Protein AF-A0A3C1XES2-F1 (afdb_monomer_lite)

Sequence (68 aa):
MVFNSPDNYSNQTPAPQLDKKTLNKMVWRSVYLQASFNYERMQAGGWLYSILPGLEKIHTDKKDLSAS

Secondary structure (DSSP, 8-state):
------SS-S--SPPPPPPHHHHHHHHHHHGGGGGG-BTTTBTHHHHHHHHHHHHHHH--SHHHHHT-

Foldseek 3Di:
DDQPQDPDDPDPDFFDDDDPVLLVQLVVLLVCQCVCADPPQGSVVSNCRSCVSVLVRRDPDPVRSVSD

pLDDT: mean 85.46, std 9.54, range [46.41, 95.38]

Radius of gyration: 13.94 Å; chains: 1; bounding box: 35×13×34 Å

Structure (mmCIF, N/CA/C/O backbone):
data_AF-A0A3C1XES2-F1
#
_entry.id   AF-A0A3C1XES2-F1
#
loop_
_atom_site.group_PDB
_atom_site.id
_atom_site.type_symbol
_atom_site.label_atom_id
_atom_site.label_alt_id
_atom_site.label_comp_id
_atom_site.label_asym_id
_atom_site.label_entity_id
_atom_site.label_seq_id
_atom_site.pdbx_PDB_ins_code
_atom_site.Cartn_x
_atom_site.Cartn_y
_atom_site.Cartn_z
_atom_site.occupancy
_atom_site.B_iso_or_equiv
_atom_site.auth_seq_id
_atom_site.auth_comp_id
_atom_site.auth_asym_id
_atom_site.auth_atom_id
_atom_site.pdbx_PDB_model_num
ATOM 1 N N . MET A 1 1 ? 22.556 -2.894 9.729 1.00 46.41 1 MET A N 1
ATOM 2 C CA . MET A 1 1 ? 21.768 -1.858 10.430 1.00 46.41 1 MET A CA 1
ATOM 3 C C . MET A 1 1 ? 20.890 -2.590 11.427 1.00 46.41 1 MET A C 1
ATOM 5 O O . MET A 1 1 ? 20.191 -3.500 11.006 1.00 46.41 1 MET A O 1
ATOM 9 N N . VAL A 1 2 ? 21.008 -2.299 12.722 1.00 48.94 2 VAL A N 1
ATOM 10 C CA . VAL A 1 2 ? 20.124 -2.889 13.739 1.00 48.94 2 VAL A CA 1
ATOM 11 C C . VAL A 1 2 ? 18.857 -2.043 13.751 1.00 48.94 2 VAL A C 1
ATOM 13 O O . VAL A 1 2 ? 18.917 -0.859 14.076 1.00 48.94 2 VAL A O 1
ATOM 16 N N . PHE A 1 3 ? 17.740 -2.617 13.316 1.00 62.03 3 PHE A N 1
ATOM 17 C CA . PHE A 1 3 ? 16.438 -1.965 13.405 1.00 62.03 3 PHE A CA 1
ATOM 18 C C . PHE A 1 3 ? 15.949 -2.114 14.846 1.00 62.03 3 PHE A C 1
ATOM 20 O O . PHE A 1 3 ? 15.746 -3.229 15.318 1.00 62.03 3 PHE A O 1
ATOM 27 N N . ASN A 1 4 ? 15.830 -1.001 15.570 1.00 67.31 4 ASN A N 1
ATOM 28 C CA . ASN A 1 4 ? 15.322 -0.986 16.939 1.00 67.31 4 ASN A CA 1
ATOM 29 C C . ASN A 1 4 ? 13.786 -0.963 16.908 1.00 67.31 4 ASN A C 1
ATOM 31 O O . ASN A 1 4 ? 13.170 0.062 17.206 1.00 67.31 4 ASN A O 1
ATOM 35 N N . SER A 1 5 ? 13.180 -2.067 16.471 1.00 67.50 5 SER A N 1
ATOM 36 C CA . SER A 1 5 ? 11.729 -2.246 16.536 1.00 67.50 5 SER A CA 1
ATOM 37 C C . SER A 1 5 ? 11.326 -2.511 17.991 1.00 67.50 5 SER A C 1
ATOM 39 O O . SER A 1 5 ? 11.974 -3.323 18.651 1.00 67.50 5 SER A O 1
ATOM 41 N N . PRO A 1 6 ? 10.310 -1.818 18.527 1.00 73.38 6 PRO A N 1
ATOM 42 C CA . PRO A 1 6 ? 9.816 -2.098 19.867 1.00 73.38 6 PRO A CA 1
ATOM 43 C C . PRO A 1 6 ? 9.172 -3.492 19.905 1.00 73.38 6 PRO A C 1
ATOM 45 O O . PRO A 1 6 ? 8.455 -3.864 18.980 1.00 73.38 6 PRO A O 1
ATOM 48 N N . ASP A 1 7 ? 9.383 -4.245 20.989 1.00 80.19 7 ASP A N 1
ATOM 49 C CA . ASP A 1 7 ? 8.765 -5.572 21.173 1.00 80.19 7 ASP A CA 1
ATOM 50 C C . ASP A 1 7 ? 7.228 -5.502 21.250 1.00 80.19 7 ASP A C 1
ATOM 52 O O . ASP A 1 7 ? 6.538 -6.498 21.046 1.00 80.19 7 ASP A O 1
ATOM 56 N N . ASN A 1 8 ? 6.684 -4.320 21.567 1.00 81.25 8 ASN A N 1
ATOM 57 C CA . ASN A 1 8 ? 5.253 -4.061 21.678 1.00 81.25 8 ASN A CA 1
ATOM 58 C C . ASN A 1 8 ? 4.890 -2.711 21.047 1.00 81.25 8 ASN A C 1
ATOM 60 O O . ASN A 1 8 ? 5.597 -1.720 21.237 1.00 81.25 8 ASN A O 1
ATOM 64 N N . TYR A 1 9 ? 3.749 -2.664 20.359 1.00 82.06 9 TYR A N 1
ATOM 65 C CA . TYR A 1 9 ? 3.141 -1.414 19.903 1.00 82.06 9 TYR A CA 1
ATOM 66 C C . TYR A 1 9 ? 2.563 -0.617 21.078 1.00 82.06 9 TYR A C 1
ATOM 68 O O . TYR A 1 9 ? 2.101 -1.194 22.065 1.00 82.06 9 TYR A O 1
ATOM 76 N N . SER A 1 10 ? 2.565 0.713 20.953 1.00 81.56 10 SER A N 1
ATOM 77 C CA . SER A 1 10 ? 1.959 1.630 21.924 1.00 81.56 10 SER A CA 1
ATOM 78 C C . SER A 1 10 ? 0.446 1.408 22.008 1.00 81.56 10 SER A C 1
ATOM 80 O O . SER A 1 10 ? -0.126 1.345 23.099 1.00 81.56 10 SER A O 1
ATOM 82 N N . ASN A 1 11 ? -0.205 1.223 20.856 1.00 82.69 11 ASN A N 1
ATOM 83 C CA . ASN A 1 11 ? -1.611 0.867 20.780 1.00 82.69 11 ASN A CA 1
ATOM 84 C C . ASN A 1 11 ? -1.807 -0.653 20.625 1.00 82.69 11 ASN A C 1
ATOM 86 O O . ASN A 1 11 ? -1.501 -1.231 19.585 1.00 82.69 11 ASN A O 1
ATOM 90 N N . GLN A 1 12 ? -2.397 -1.286 21.642 1.00 84.19 12 GLN A N 1
ATOM 91 C CA . GLN A 1 12 ? -2.748 -2.715 21.640 1.00 84.19 12 GLN A CA 1
ATOM 92 C C . GLN A 1 12 ? -4.223 -2.984 21.301 1.00 84.19 12 GLN A C 1
ATOM 94 O O . GLN A 1 12 ? -4.679 -4.128 21.353 1.00 84.19 12 GLN A O 1
ATOM 99 N N . THR A 1 13 ? -5.002 -1.944 20.993 1.00 86.12 13 THR A N 1
ATOM 100 C CA . THR A 1 13 ? -6.407 -2.126 20.618 1.00 86.12 13 THR A CA 1
ATOM 101 C C . THR A 1 13 ? -6.511 -2.843 19.269 1.00 86.12 13 THR A C 1
ATOM 103 O O . THR A 1 13 ? -5.716 -2.569 18.366 1.00 86.12 13 THR A O 1
ATOM 106 N N . PRO A 1 14 ? -7.477 -3.766 19.100 1.00 85.94 14 PRO A N 1
ATOM 107 C CA . PRO A 1 14 ? -7.687 -4.426 17.820 1.00 85.94 14 PRO A CA 1
ATOM 108 C C . PRO A 1 14 ? -7.931 -3.402 16.710 1.00 85.94 14 PRO A C 1
ATOM 110 O O . PRO A 1 14 ? -8.802 -2.537 16.832 1.00 85.94 14 PRO A O 1
ATOM 113 N N . ALA A 1 15 ? -7.169 -3.515 15.623 1.00 85.50 15 ALA A N 1
ATOM 114 C CA . ALA A 1 15 ? -7.314 -2.630 14.479 1.00 85.50 15 ALA A CA 1
ATOM 115 C C . ALA A 1 15 ? -8.724 -2.743 13.864 1.00 85.50 15 ALA A C 1
ATOM 117 O O . ALA A 1 15 ? -9.306 -3.835 13.827 1.00 85.50 15 ALA A O 1
ATOM 118 N N . PRO A 1 16 ? -9.278 -1.638 13.338 1.00 87.06 16 PRO A N 1
ATOM 119 C CA . PRO A 1 16 ? -10.551 -1.678 12.636 1.00 87.06 16 PRO A CA 1
ATOM 120 C C . PRO A 1 16 ? -10.450 -2.549 11.380 1.00 87.06 16 PRO A C 1
ATOM 122 O O . PRO A 1 16 ? -9.416 -2.605 10.711 1.00 87.06 16 PRO A O 1
ATOM 125 N N . GLN A 1 17 ? -11.553 -3.206 11.020 1.00 88.69 17 GLN A N 1
ATOM 126 C CA . GLN A 1 17 ? -11.596 -4.020 9.811 1.00 88.69 17 GLN A CA 1
ATOM 127 C C . GLN A 1 17 ? -11.411 -3.150 8.559 1.00 88.69 17 GLN A C 1
ATOM 129 O O . GLN A 1 17 ? -12.049 -2.105 8.404 1.00 88.69 17 GLN A O 1
ATOM 134 N N . LEU A 1 18 ? -10.535 -3.594 7.654 1.00 90.25 18 LEU A N 1
ATOM 135 C CA . LEU A 1 18 ? -10.297 -2.907 6.389 1.00 90.25 18 LEU A CA 1
ATOM 136 C C . LEU A 1 18 ? -11.544 -2.960 5.506 1.00 90.25 18 LEU A C 1
ATOM 138 O O . LEU A 1 18 ? -12.125 -4.015 5.259 1.00 90.25 18 LEU A O 1
ATOM 142 N N . ASP A 1 19 ? -11.933 -1.801 4.989 1.00 93.81 19 ASP A N 1
ATOM 143 C CA . ASP A 1 19 ? -13.038 -1.685 4.053 1.00 93.81 19 ASP A CA 1
ATOM 144 C C . ASP A 1 19 ? -12.630 -2.133 2.645 1.00 93.81 19 ASP A C 1
ATOM 146 O O . ASP A 1 19 ? -11.487 -1.984 2.201 1.00 93.81 19 ASP A O 1
ATOM 150 N N . LYS A 1 20 ? -13.619 -2.608 1.886 1.00 94.56 20 LYS A N 1
ATOM 151 C CA . LYS A 1 20 ? -13.427 -3.075 0.508 1.00 94.56 20 LYS A CA 1
ATOM 152 C C . LYS A 1 20 ? -12.833 -2.004 -0.413 1.00 94.56 20 LYS A C 1
ATOM 154 O O . LYS A 1 20 ? -12.088 -2.334 -1.330 1.00 94.56 20 LYS A O 1
ATOM 159 N N . LYS A 1 21 ? -13.133 -0.720 -0.184 1.00 94.19 21 LYS A N 1
ATOM 160 C CA . LYS A 1 21 ? -12.592 0.381 -0.996 1.00 94.19 21 LYS A CA 1
ATOM 161 C C . LYS A 1 21 ? -11.089 0.552 -0.757 1.00 94.19 21 LYS A C 1
ATOM 163 O O . LYS A 1 21 ? -10.355 0.740 -1.727 1.00 94.19 21 LYS A O 1
ATOM 168 N N . THR A 1 22 ? -10.623 0.427 0.484 1.00 93.50 22 THR A N 1
ATOM 169 C CA . THR A 1 22 ? -9.186 0.412 0.804 1.00 93.50 22 THR A CA 1
ATOM 170 C C . THR A 1 22 ? -8.486 -0.796 0.191 1.00 93.50 22 THR A C 1
ATOM 172 O O . THR A 1 22 ? -7.466 -0.616 -0.468 1.00 93.50 22 THR A O 1
ATOM 175 N N . LEU A 1 23 ? -9.071 -1.994 0.285 1.00 94.25 23 LEU A N 1
ATOM 176 C CA . LEU A 1 23 ? -8.516 -3.192 -0.362 1.00 94.25 23 LEU A CA 1
ATOM 177 C C . LEU A 1 23 ? -8.409 -3.028 -1.884 1.00 94.25 23 LEU A C 1
ATOM 179 O O . LEU A 1 23 ? -7.348 -3.256 -2.460 1.00 94.25 23 LEU A O 1
ATOM 183 N N . ASN A 1 24 ? -9.464 -2.535 -2.538 1.00 95.38 24 ASN A N 1
ATOM 184 C CA . ASN A 1 24 ? -9.432 -2.246 -3.973 1.00 95.38 24 ASN A CA 1
ATOM 185 C C . ASN A 1 24 ? -8.336 -1.227 -4.319 1.00 95.38 24 ASN A C 1
ATOM 187 O O . ASN A 1 24 ? -7.637 -1.387 -5.315 1.00 95.38 24 ASN A O 1
ATOM 191 N N . LYS A 1 25 ? -8.150 -0.191 -3.491 1.00 94.38 25 LYS A N 1
ATOM 192 C CA . LYS A 1 25 ? -7.084 0.802 -3.674 1.00 94.38 25 LYS A CA 1
ATOM 193 C C . LYS A 1 25 ? -5.691 0.169 -3.575 1.00 94.38 25 LYS A C 1
ATOM 195 O O . LYS A 1 25 ? -4.833 0.519 -4.378 1.00 94.38 25 LYS A O 1
ATOM 200 N N . MET A 1 26 ? -5.470 -0.752 -2.635 1.00 95.31 26 MET A N 1
ATOM 201 C CA . MET A 1 26 ? -4.203 -1.487 -2.503 1.00 95.31 26 MET A CA 1
ATOM 202 C C . MET A 1 26 ? -3.916 -2.325 -3.756 1.00 95.31 26 MET A C 1
ATOM 204 O O . MET A 1 26 ? -2.826 -2.229 -4.317 1.00 95.31 26 MET A O 1
ATOM 208 N N . VAL A 1 27 ? -4.918 -3.058 -4.255 1.00 94.25 27 VAL A N 1
ATOM 209 C CA . VAL A 1 27 ? -4.810 -3.876 -5.480 1.00 94.25 27 VAL A CA 1
ATOM 210 C C . VAL A 1 27 ? -4.509 -3.016 -6.711 1.00 94.25 27 VAL A C 1
ATOM 212 O O . VAL A 1 27 ? -3.642 -3.347 -7.513 1.00 94.25 27 VAL A O 1
ATOM 215 N N . TRP A 1 28 ? -5.168 -1.866 -6.861 1.00 93.88 28 TRP A N 1
ATOM 216 C CA . TRP A 1 28 ? -4.865 -0.957 -7.971 1.00 93.88 28 TRP A CA 1
ATOM 217 C C . TRP A 1 28 ? -3.448 -0.384 -7.893 1.00 93.88 28 TRP A C 1
ATOM 219 O O . TRP A 1 28 ? -2.791 -0.213 -8.919 1.00 93.88 28 TRP A O 1
ATOM 229 N N . ARG A 1 29 ? -2.947 -0.114 -6.684 1.00 93.25 29 ARG A N 1
ATOM 230 C CA . ARG A 1 29 ? -1.571 0.357 -6.486 1.00 93.25 29 ARG A CA 1
ATOM 231 C C . ARG A 1 29 ? -0.532 -0.735 -6.738 1.00 93.25 29 ARG A C 1
ATOM 233 O O . ARG A 1 29 ? 0.550 -0.408 -7.218 1.00 93.25 29 ARG A O 1
ATOM 240 N N . SER A 1 30 ? -0.849 -2.007 -6.485 1.00 90.62 30 SER A N 1
ATOM 241 C CA . SER A 1 30 ? 0.081 -3.117 -6.733 1.00 90.62 30 SER A CA 1
ATOM 242 C C . SER A 1 30 ? 0.344 -3.374 -8.219 1.00 90.62 30 SER A C 1
ATOM 244 O O . SER A 1 30 ? 1.333 -4.016 -8.552 1.00 90.62 30 SER A O 1
ATOM 246 N N . VAL A 1 31 ? -0.471 -2.842 -9.137 1.00 89.00 31 VAL A N 1
ATOM 247 C CA . VAL A 1 31 ? -0.199 -2.933 -10.586 1.00 89.00 31 VAL A CA 1
ATOM 248 C C . VAL A 1 31 ? 1.129 -2.252 -10.953 1.00 89.00 31 VAL A C 1
ATOM 250 O O . VAL A 1 31 ? 1.840 -2.707 -11.846 1.00 89.00 31 VAL A O 1
ATOM 253 N N . TYR A 1 32 ? 1.530 -1.219 -10.206 1.00 84.00 32 TYR A N 1
ATOM 254 C CA . TYR A 1 32 ? 2.789 -0.494 -10.411 1.00 84.00 32 TYR A CA 1
ATOM 255 C C . TYR A 1 32 ? 4.007 -1.151 -9.735 1.00 84.00 32 TYR A C 1
ATOM 257 O O . TYR A 1 32 ? 5.099 -0.578 -9.735 1.00 84.00 32 TYR A O 1
ATOM 265 N N . LEU A 1 33 ? 3.857 -2.356 -9.169 1.00 83.94 33 LEU A N 1
ATOM 266 C CA . LEU A 1 33 ? 4.938 -3.072 -8.482 1.00 83.94 33 LEU A CA 1
ATOM 267 C C . LEU A 1 33 ? 6.127 -3.340 -9.416 1.00 83.94 33 LEU A C 1
ATOM 269 O O . LEU A 1 33 ? 7.274 -3.089 -9.053 1.00 83.94 33 LEU A O 1
ATOM 273 N N . GLN A 1 34 ? 5.838 -3.785 -10.641 1.00 80.25 34 GLN A N 1
ATOM 274 C CA . GLN A 1 34 ? 6.849 -4.070 -11.663 1.00 80.25 34 GLN A CA 1
ATOM 275 C C . GLN A 1 34 ? 7.570 -2.794 -12.126 1.00 80.25 34 GLN A C 1
ATOM 277 O O . GLN A 1 34 ? 8.779 -2.813 -12.332 1.00 80.25 34 GLN A O 1
ATOM 282 N N . ALA A 1 35 ? 6.856 -1.666 -12.205 1.00 84.12 35 ALA A N 1
ATOM 283 C CA . ALA A 1 35 ? 7.433 -0.367 -12.562 1.00 84.12 35 ALA A CA 1
ATOM 284 C C . ALA A 1 35 ? 8.346 0.215 -11.467 1.00 84.12 35 ALA A C 1
ATOM 286 O O . ALA A 1 35 ? 9.162 1.089 -11.741 1.00 84.12 35 ALA A O 1
ATOM 287 N N . SER A 1 36 ? 8.216 -0.268 -10.230 1.00 84.50 36 SER A N 1
ATOM 288 C CA . SER A 1 36 ? 8.987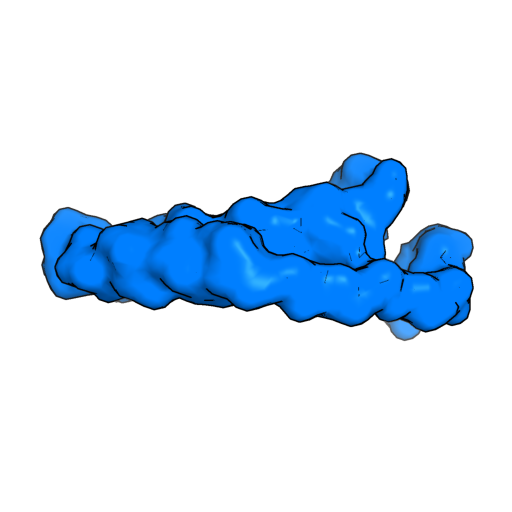 0.212 -9.079 1.00 84.50 36 SER A CA 1
ATOM 289 C C . SER A 1 36 ? 10.274 -0.586 -8.838 1.00 84.50 36 SER A C 1
ATOM 291 O O . SER A 1 36 ? 10.919 -0.397 -7.805 1.00 84.50 36 SER A O 1
ATOM 293 N N . PHE A 1 37 ? 10.633 -1.499 -9.747 1.00 87.75 37 PHE A N 1
ATOM 294 C CA . PHE A 1 37 ? 11.835 -2.314 -9.622 1.00 87.75 37 PHE A CA 1
ATOM 295 C C . PHE A 1 37 ? 13.104 -1.481 -9.832 1.00 87.75 37 PHE A C 1
ATOM 297 O O . PHE A 1 37 ? 13.254 -0.794 -10.840 1.00 87.75 37 PHE A O 1
ATOM 304 N N . ASN A 1 38 ? 14.044 -1.578 -8.894 1.00 87.94 38 ASN A N 1
ATOM 305 C CA . ASN A 1 38 ? 15.390 -1.022 -9.024 1.00 87.94 38 ASN A CA 1
ATOM 306 C C . ASN A 1 38 ? 16.440 -1.999 -8.469 1.00 87.94 38 ASN A C 1
ATOM 308 O O . ASN A 1 38 ? 16.117 -2.888 -7.688 1.00 87.94 38 ASN A O 1
ATOM 312 N N . TYR A 1 39 ? 17.707 -1.839 -8.849 1.00 85.69 39 TYR A N 1
ATOM 313 C CA . TYR A 1 39 ? 18.765 -2.775 -8.446 1.00 85.69 39 TYR A CA 1
ATOM 314 C C . TYR A 1 39 ? 19.186 -2.661 -6.972 1.00 85.69 39 TYR A C 1
ATOM 316 O O . TYR A 1 39 ? 19.735 -3.613 -6.429 1.00 85.69 39 TYR A O 1
ATOM 324 N N . GLU A 1 40 ? 18.910 -1.538 -6.304 1.00 86.81 40 GLU A N 1
ATOM 325 C CA . GLU A 1 40 ? 19.301 -1.325 -4.902 1.00 86.81 40 GLU A CA 1
ATOM 326 C C . GLU A 1 40 ? 18.318 -1.957 -3.907 1.00 86.81 40 GLU A C 1
ATOM 328 O O . GLU A 1 40 ? 18.712 -2.426 -2.841 1.00 86.81 40 GLU A O 1
ATOM 333 N N . ARG A 1 41 ? 17.020 -1.934 -4.228 1.00 84.62 41 ARG A N 1
ATOM 334 C CA . ARG A 1 41 ? 15.916 -2.305 -3.326 1.00 84.62 41 ARG A CA 1
ATOM 335 C C . ARG A 1 41 ? 14.8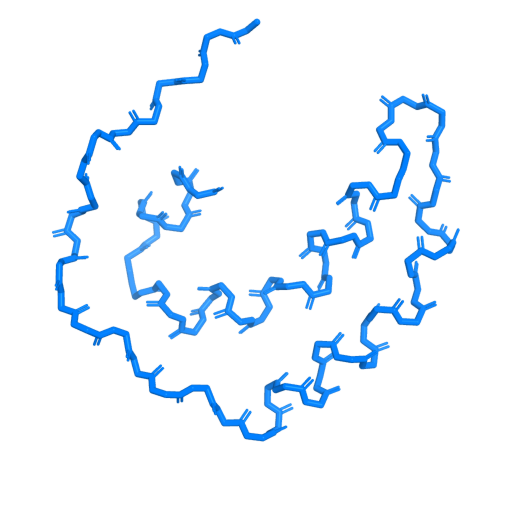42 -3.163 -3.989 1.00 84.62 41 ARG A C 1
ATOM 337 O O . ARG A 1 41 ? 13.784 -3.383 -3.398 1.00 84.62 41 ARG A O 1
ATOM 344 N N . MET A 1 42 ? 15.094 -3.655 -5.200 1.00 91.00 42 MET A N 1
ATOM 345 C CA . MET A 1 42 ? 14.164 -4.487 -5.966 1.00 91.00 42 MET A CA 1
ATOM 346 C C . MET A 1 42 ? 12.780 -3.820 -6.044 1.00 91.00 42 MET A C 1
ATOM 348 O O . MET A 1 42 ? 12.685 -2.638 -6.361 1.00 91.00 42 MET A O 1
ATOM 352 N N . GLN A 1 43 ? 11.708 -4.556 -5.738 1.00 89.50 43 GLN A N 1
ATOM 353 C CA . GLN A 1 43 ? 10.320 -4.076 -5.761 1.00 89.50 43 GLN A CA 1
ATOM 354 C C . GLN A 1 43 ? 9.855 -3.464 -4.428 1.00 89.50 43 GLN A C 1
ATOM 356 O O . GLN A 1 43 ? 8.672 -3.152 -4.287 1.00 89.50 43 GLN A O 1
ATOM 361 N N . ALA A 1 44 ? 10.744 -3.285 -3.441 1.00 89.19 44 ALA A N 1
ATOM 362 C CA . ALA A 1 44 ? 10.354 -2.897 -2.083 1.00 89.19 44 ALA A CA 1
ATOM 363 C C . ALA A 1 44 ? 9.571 -1.572 -2.036 1.00 89.19 44 ALA A C 1
ATOM 365 O O . ALA A 1 44 ? 8.602 -1.454 -1.289 1.00 89.19 44 ALA A O 1
ATOM 366 N N . GLY A 1 45 ? 9.938 -0.595 -2.874 1.00 88.38 45 GLY A N 1
ATOM 367 C CA . GLY A 1 45 ? 9.220 0.682 -2.961 1.00 88.38 45 GLY A CA 1
ATOM 368 C C . GLY A 1 45 ? 7.792 0.533 -3.495 1.00 88.38 45 GLY A C 1
ATOM 369 O O . GLY A 1 45 ? 6.858 1.118 -2.946 1.00 88.38 45 GLY A O 1
ATOM 370 N N . GLY A 1 46 ? 7.605 -0.304 -4.519 1.00 90.62 46 GLY A N 1
ATOM 371 C CA . GLY A 1 46 ? 6.278 -0.606 -5.060 1.00 90.62 46 GLY A CA 1
ATOM 372 C C . GLY A 1 46 ? 5.419 -1.383 -4.067 1.00 90.62 46 GLY A C 1
ATOM 373 O O . GLY A 1 46 ? 4.221 -1.124 -3.941 1.00 90.62 46 GLY A O 1
ATOM 374 N N . TRP A 1 47 ? 6.041 -2.300 -3.321 1.00 91.25 47 TRP A N 1
ATOM 375 C CA . TRP A 1 47 ? 5.372 -3.069 -2.278 1.00 91.25 47 TRP A CA 1
ATOM 376 C C . TRP A 1 47 ? 4.858 -2.148 -1.173 1.00 91.25 47 TRP A C 1
ATOM 378 O O . TRP A 1 47 ? 3.658 -2.143 -0.896 1.00 91.25 47 TRP A O 1
ATOM 388 N N . LEU A 1 48 ? 5.725 -1.285 -0.632 1.00 92.06 48 LEU A N 1
ATOM 389 C CA . LEU A 1 48 ? 5.349 -0.303 0.384 1.00 92.06 48 LEU A CA 1
ATOM 390 C C . LEU A 1 48 ? 4.203 0.597 -0.100 1.00 92.06 48 LEU A C 1
ATOM 392 O O . LEU A 1 48 ? 3.208 0.758 0.602 1.00 92.06 48 LEU A O 1
ATOM 396 N N . TYR A 1 49 ? 4.291 1.128 -1.323 1.00 92.19 49 TYR A N 1
ATOM 397 C CA . TYR A 1 49 ? 3.242 1.977 -1.895 1.00 92.19 49 TYR A CA 1
ATOM 398 C C . TYR A 1 49 ? 1.878 1.272 -1.989 1.00 92.19 49 TYR A C 1
ATOM 400 O O . TYR A 1 49 ? 0.831 1.901 -1.774 1.00 92.19 49 TYR A O 1
ATOM 408 N N . SER A 1 50 ? 1.888 -0.031 -2.288 1.00 93.56 50 SER A N 1
ATOM 409 C CA . SER A 1 50 ? 0.677 -0.842 -2.394 1.00 93.56 50 SER A CA 1
ATOM 410 C C . SER A 1 50 ? -0.012 -1.065 -1.046 1.00 93.56 50 SER A C 1
ATOM 412 O O . SER A 1 50 ? -1.235 -0.945 -0.976 1.00 93.56 50 SER A O 1
ATOM 414 N N . ILE A 1 51 ? 0.751 -1.301 0.028 1.00 93.44 51 ILE A N 1
ATOM 415 C CA . ILE A 1 51 ? 0.210 -1.617 1.361 1.00 93.44 51 ILE A CA 1
ATOM 416 C C . ILE A 1 51 ? -0.026 -0.388 2.244 1.00 93.44 51 ILE A C 1
ATOM 418 O O . ILE A 1 51 ? -0.836 -0.453 3.168 1.00 93.44 51 ILE A O 1
ATOM 422 N N . LEU A 1 52 ? 0.609 0.747 1.930 1.00 92.69 52 LEU A N 1
ATOM 423 C CA . LEU A 1 52 ? 0.523 2.000 2.686 1.00 92.69 52 LEU A CA 1
ATOM 424 C C . LEU A 1 52 ? -0.904 2.411 3.107 1.00 92.69 52 LEU A C 1
ATOM 426 O O . LEU A 1 52 ? -1.095 2.698 4.283 1.00 92.69 52 LEU A O 1
ATOM 430 N N . PRO A 1 53 ? -1.934 2.407 2.231 1.00 92.50 53 PRO A N 1
ATOM 431 C CA . PRO A 1 53 ? -3.271 2.836 2.646 1.00 92.50 53 PRO A CA 1
ATOM 432 C C . PRO A 1 53 ? -3.948 1.856 3.619 1.00 92.50 53 PRO A C 1
ATOM 434 O O . PRO A 1 53 ? -4.883 2.246 4.312 1.00 92.50 53 PRO A O 1
ATOM 437 N N . GLY A 1 54 ? -3.506 0.594 3.665 1.00 92.25 54 GLY A N 1
ATOM 438 C CA . GLY A 1 54 ? -3.918 -0.364 4.689 1.00 92.25 54 GLY A CA 1
ATOM 439 C C . GLY A 1 54 ? -3.215 -0.088 6.017 1.00 92.25 54 GLY A C 1
ATOM 440 O O . GLY A 1 54 ? -3.883 -0.000 7.044 1.00 92.25 54 GLY A O 1
ATOM 441 N N . LEU A 1 55 ? -1.896 0.139 5.978 1.00 91.19 55 LEU A N 1
ATOM 442 C CA . LEU A 1 55 ? -1.090 0.480 7.156 1.00 91.19 55 LEU A CA 1
ATOM 443 C C . LEU A 1 55 ? -1.593 1.759 7.847 1.00 91.19 55 LEU A C 1
ATOM 445 O O . LEU A 1 55 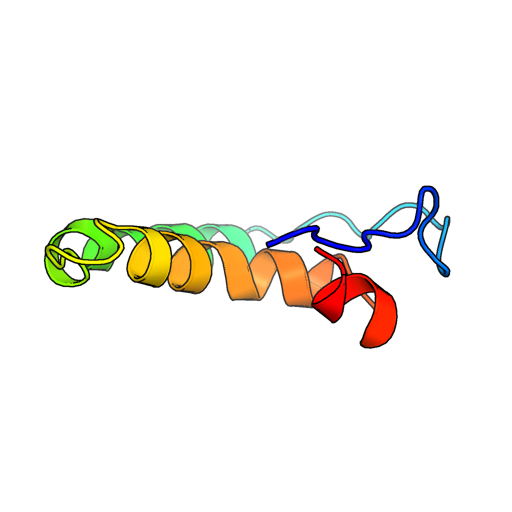? -1.843 1.756 9.048 1.00 91.19 55 LEU A O 1
ATOM 449 N N . GLU A 1 56 ? -1.856 2.824 7.089 1.00 90.06 56 GLU A N 1
ATOM 450 C CA . GLU A 1 56 ? -2.421 4.081 7.613 1.00 90.06 56 GLU A CA 1
ATOM 451 C C . GLU A 1 56 ? -3.794 3.902 8.281 1.00 90.06 56 GLU A C 1
ATOM 453 O O . GLU A 1 56 ? -4.204 4.731 9.089 1.00 90.06 56 GLU A O 1
ATOM 458 N N . LYS A 1 57 ? -4.533 2.845 7.925 1.00 89.00 57 LYS A N 1
ATOM 459 C CA . LYS A 1 57 ? -5.880 2.595 8.440 1.00 89.00 57 LYS A CA 1
ATOM 460 C C . LYS A 1 57 ? -5.894 1.711 9.684 1.00 89.00 57 LYS A C 1
ATOM 462 O O . LYS A 1 57 ? -6.790 1.863 10.512 1.00 89.00 57 LYS A O 1
ATOM 467 N N . ILE A 1 58 ? -4.925 0.806 9.811 1.00 90.12 58 ILE A N 1
ATOM 468 C CA . ILE A 1 58 ? -4.770 -0.047 10.996 1.00 90.12 58 ILE A CA 1
ATOM 469 C C . ILE A 1 58 ? -3.988 0.659 12.110 1.00 90.12 58 ILE A C 1
ATOM 471 O O . ILE A 1 58 ? -4.269 0.422 13.282 1.00 90.12 58 ILE A O 1
ATOM 475 N N . HIS A 1 59 ? -3.052 1.550 11.763 1.00 86.75 59 HIS A N 1
ATOM 476 C CA . HIS A 1 59 ? -2.254 2.299 12.729 1.00 86.75 59 HIS A CA 1
ATOM 477 C C . HIS A 1 59 ? -2.859 3.682 12.979 1.00 86.75 59 HIS A C 1
ATOM 479 O O . HIS A 1 59 ? -2.737 4.596 12.166 1.00 86.75 59 HIS A O 1
ATOM 485 N N . THR A 1 60 ? -3.486 3.860 14.141 1.00 82.00 60 THR A N 1
ATOM 486 C CA . THR A 1 60 ? -3.972 5.171 14.603 1.00 82.00 60 THR A CA 1
ATOM 487 C C . THR A 1 60 ? -2.862 6.036 15.209 1.00 82.00 60 THR A C 1
ATOM 489 O O . THR A 1 60 ? -2.998 7.258 15.251 1.00 82.00 60 THR A O 1
ATOM 492 N N . ASP A 1 61 ? -1.767 5.422 15.674 1.00 83.81 61 ASP A N 1
ATOM 493 C CA . ASP A 1 61 ? -0.586 6.104 16.211 1.00 83.81 61 ASP A CA 1
ATOM 494 C C . ASP A 1 61 ? 0.520 6.187 15.145 1.00 83.81 61 ASP A C 1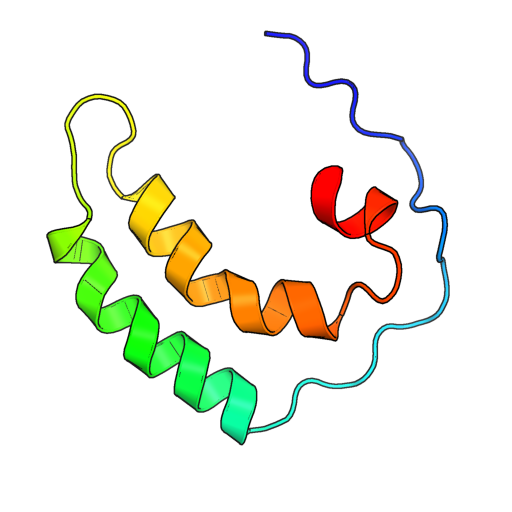
ATOM 496 O O . ASP A 1 61 ? 0.921 5.191 14.539 1.00 83.81 61 ASP A O 1
ATOM 500 N N . LYS A 1 62 ? 1.046 7.397 14.927 1.00 81.69 62 LYS A N 1
ATOM 501 C CA . LYS A 1 62 ? 2.134 7.655 13.972 1.00 81.69 62 LYS A CA 1
ATOM 502 C C . LYS A 1 62 ? 3.457 7.012 14.393 1.00 81.69 62 LYS A C 1
ATOM 504 O O . LYS A 1 62 ? 4.276 6.709 13.528 1.00 81.69 62 LYS A O 1
ATOM 509 N N . LYS A 1 63 ? 3.683 6.824 15.696 1.00 81.25 63 LYS A N 1
ATOM 510 C CA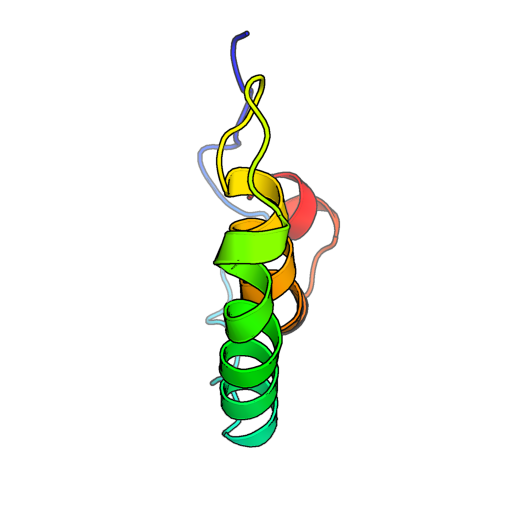 . LYS A 1 63 ? 4.869 6.139 16.222 1.00 81.25 63 LYS A CA 1
ATOM 511 C C . LYS A 1 63 ? 4.821 4.651 15.893 1.00 81.25 63 LYS A C 1
ATOM 513 O O . LYS A 1 63 ? 5.821 4.120 15.426 1.00 81.25 63 LYS A O 1
ATOM 518 N N . ASP A 1 64 ? 3.652 4.029 16.040 1.00 82.62 64 ASP A N 1
ATOM 519 C CA . ASP A 1 64 ? 3.447 2.616 15.702 1.00 82.62 64 ASP A CA 1
ATOM 520 C C . ASP A 1 64 ? 3.544 2.378 14.187 1.00 82.62 64 ASP A C 1
ATOM 522 O O . ASP A 1 64 ? 4.143 1.395 13.750 1.00 82.62 64 ASP A O 1
ATOM 526 N N . LEU A 1 65 ? 3.039 3.317 13.377 1.00 83.31 65 LEU A N 1
ATOM 527 C CA . LEU A 1 65 ? 3.190 3.272 11.920 1.00 83.31 65 LEU A CA 1
ATOM 528 C C . LEU A 1 65 ? 4.658 3.378 11.483 1.00 83.31 65 LEU A C 1
ATOM 530 O O . LEU A 1 65 ? 5.070 2.682 10.566 1.00 83.31 65 LEU A O 1
ATOM 534 N N . SER A 1 66 ? 5.450 4.244 12.123 1.00 82.81 66 SER A N 1
ATOM 535 C CA . SER A 1 66 ? 6.875 4.408 11.796 1.00 82.81 66 SER A CA 1
ATOM 536 C C . SER A 1 66 ? 7.745 3.237 12.259 1.00 82.81 66 SER A C 1
ATOM 538 O O . SER A 1 66 ? 8.874 3.109 11.787 1.00 82.81 66 SER A O 1
ATOM 540 N N . ALA A 1 67 ? 7.266 2.452 13.223 1.00 81.06 67 ALA A N 1
ATOM 541 C CA . ALA A 1 67 ? 7.962 1.287 13.758 1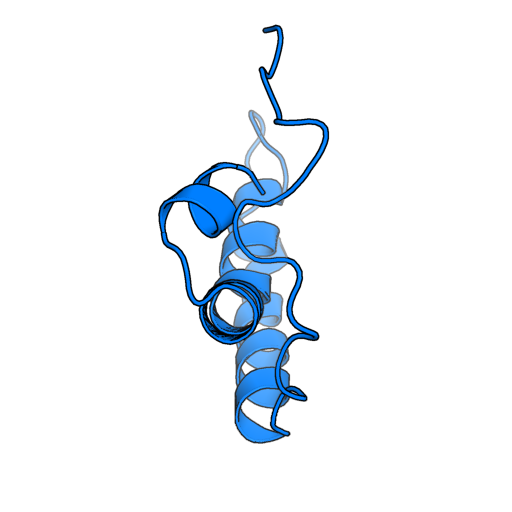.00 81.06 67 ALA A CA 1
ATOM 542 C C . ALA A 1 67 ? 7.687 -0.005 12.963 1.00 81.06 67 ALA A C 1
ATOM 544 O O . ALA A 1 67 ? 8.333 -1.019 13.238 1.00 81.06 67 ALA A O 1
ATOM 545 N N . SER A 1 68 ? 6.738 0.039 12.019 1.00 69.62 68 SER A N 1
ATOM 546 C CA . SER A 1 68 ? 6.292 -1.081 11.177 1.00 69.62 68 SER A CA 1
ATOM 547 C C . SER A 1 68 ? 6.981 -1.074 9.815 1.00 69.62 68 SER A C 1
ATOM 549 O O . SER A 1 68 ? 7.351 -2.173 9.348 1.00 69.62 68 SER A O 1
#